Protein AF-A0A838RC60-F1 (afdb_monomer_lite)

Structure (mmCIF, N/CA/C/O backbone):
data_AF-A0A838RC60-F1
#
_entry.id   AF-A0A838RC60-F1
#
loop_
_atom_site.group_PDB
_atom_site.id
_atom_site.type_symbol
_atom_site.label_atom_id
_atom_site.label_alt_id
_atom_site.label_comp_id
_atom_site.label_asym_id
_atom_site.label_entity_id
_atom_site.label_seq_id
_atom_site.pdbx_PDB_ins_code
_atom_site.Cartn_x
_atom_site.Cartn_y
_atom_site.Cartn_z
_atom_site.occupancy
_atom_site.B_iso_or_equiv
_atom_site.auth_seq_id
_atom_site.auth_comp_id
_atom_site.auth_asym_id
_atom_site.auth_atom_id
_atom_site.pdbx_PDB_model_num
ATOM 1 N N . MET A 1 1 ? 8.494 31.683 -11.568 1.00 40.47 1 MET A N 1
ATOM 2 C CA . MET A 1 1 ? 8.737 30.364 -12.187 1.00 40.47 1 MET A CA 1
ATOM 3 C C . MET A 1 1 ? 7.551 29.481 -11.837 1.00 40.47 1 MET A C 1
ATOM 5 O O . MET A 1 1 ? 7.405 29.122 -10.680 1.00 40.47 1 MET A O 1
ATOM 9 N N . ILE A 1 2 ? 6.635 29.257 -12.778 1.00 39.28 2 ILE A N 1
ATOM 10 C CA . ILE A 1 2 ? 5.425 28.458 -12.543 1.00 39.28 2 ILE A CA 1
ATOM 11 C C . ILE A 1 2 ? 5.791 27.010 -12.877 1.00 39.28 2 ILE A C 1
ATOM 13 O O . ILE A 1 2 ? 6.033 26.698 -14.041 1.00 39.28 2 ILE A O 1
ATOM 17 N N . ILE A 1 3 ? 5.899 26.145 -11.867 1.00 48.19 3 ILE A N 1
ATOM 18 C CA . ILE A 1 3 ? 6.186 24.718 -12.067 1.00 48.19 3 ILE A CA 1
ATOM 19 C C . ILE A 1 3 ? 4.882 24.033 -12.490 1.00 48.19 3 ILE A C 1
ATOM 21 O O . ILE A 1 3 ? 4.097 23.555 -11.677 1.00 48.19 3 ILE A O 1
ATOM 25 N N . LEU A 1 4 ? 4.640 24.011 -13.797 1.00 49.28 4 LEU A N 1
ATOM 26 C CA . LEU A 1 4 ? 3.511 23.351 -14.460 1.00 49.28 4 LEU A CA 1
ATOM 27 C C . LEU A 1 4 ? 3.811 21.847 -14.678 1.00 49.28 4 LEU A C 1
ATOM 29 O O . LEU A 1 4 ? 3.727 21.345 -15.792 1.00 49.28 4 LEU A O 1
ATOM 33 N N . GLY A 1 5 ? 4.234 21.132 -13.624 1.00 50.50 5 GLY A N 1
ATOM 34 C CA . GLY A 1 5 ? 4.755 19.750 -13.719 1.00 50.50 5 GLY A CA 1
ATOM 35 C C . GLY A 1 5 ? 3.950 18.661 -12.995 1.00 50.50 5 GLY A C 1
ATOM 36 O O . GLY A 1 5 ? 4.251 17.481 -13.134 1.00 50.50 5 GLY A O 1
ATOM 37 N N . ILE A 1 6 ? 2.927 19.030 -12.223 1.00 56.41 6 ILE A N 1
ATOM 38 C CA . ILE A 1 6 ? 2.286 18.137 -11.239 1.00 56.41 6 ILE A CA 1
ATOM 39 C C . ILE A 1 6 ? 1.154 17.225 -11.791 1.00 56.41 6 ILE A C 1
ATOM 41 O O . ILE A 1 6 ? 0.983 16.132 -11.247 1.00 56.41 6 ILE A O 1
ATOM 45 N N . PRO A 1 7 ? 0.395 17.546 -12.871 1.00 60.34 7 PRO A N 1
ATOM 46 C CA . PRO A 1 7 ? -0.749 16.709 -13.238 1.00 60.34 7 PRO A CA 1
ATOM 47 C C . PRO A 1 7 ? -0.341 15.323 -13.758 1.00 60.34 7 PRO A C 1
ATOM 49 O O . PRO A 1 7 ? -0.906 14.321 -13.333 1.00 60.34 7 PRO A O 1
ATOM 52 N N . LEU A 1 8 ? 0.658 15.224 -14.639 1.00 65.25 8 LEU A N 1
ATOM 53 C CA . LEU A 1 8 ? 0.946 13.967 -15.346 1.00 65.25 8 LEU A CA 1
ATOM 54 C C . LEU A 1 8 ? 1.275 12.799 -14.405 1.00 65.25 8 LEU A C 1
ATOM 56 O O . LEU A 1 8 ? 0.828 11.681 -14.653 1.00 65.25 8 LEU A O 1
ATOM 60 N N . HIS A 1 9 ? 1.990 13.051 -13.306 1.00 68.81 9 HIS A N 1
ATOM 61 C CA . HIS A 1 9 ? 2.327 12.002 -12.343 1.00 68.81 9 HIS A CA 1
ATOM 62 C C . HIS A 1 9 ? 1.091 11.480 -11.592 1.00 68.81 9 HIS A C 1
ATOM 64 O O . HIS A 1 9 ? 0.890 10.269 -11.498 1.00 68.81 9 HIS A O 1
ATOM 70 N N . GLN A 1 10 ? 0.213 12.375 -11.127 1.00 71.69 10 GLN A N 1
ATOM 71 C CA . GLN A 1 10 ? -1.031 11.975 -10.459 1.00 71.69 10 GLN A CA 1
ATOM 72 C C . GLN A 1 10 ? -1.978 11.236 -11.414 1.00 71.69 10 GLN A C 1
ATOM 74 O O . GLN A 1 10 ? -2.581 10.227 -11.046 1.00 71.69 10 GLN A O 1
ATOM 79 N N . TRP A 1 11 ? -2.074 11.700 -12.664 1.00 80.12 11 TRP A N 1
ATOM 80 C CA . TRP A 1 11 ? -2.840 11.026 -13.712 1.00 80.12 11 TRP A CA 1
ATOM 81 C C . TRP A 1 11 ? -2.288 9.626 -14.007 1.00 80.12 11 TRP A C 1
ATOM 83 O O . TRP A 1 11 ? -3.068 8.679 -14.129 1.00 80.12 11 TRP A O 1
ATOM 93 N N . TRP A 1 12 ? -0.962 9.470 -14.055 1.00 85.00 12 TRP A N 1
ATOM 94 C CA . TRP A 1 12 ? -0.320 8.174 -14.263 1.00 85.00 12 TRP A CA 1
ATOM 95 C C . TRP A 1 12 ? -0.610 7.188 -13.131 1.00 85.00 12 TRP A C 1
ATOM 97 O O . TRP A 1 12 ? -0.986 6.053 -13.411 1.00 85.00 12 TRP A O 1
ATOM 107 N N . ASN A 1 13 ? -0.512 7.608 -11.866 1.00 86.38 13 ASN A N 1
ATOM 108 C CA . ASN A 1 13 ? -0.784 6.727 -10.722 1.00 86.38 13 ASN A CA 1
ATOM 109 C C . ASN A 1 13 ? -2.242 6.239 -10.724 1.00 86.38 13 ASN A C 1
ATOM 111 O O . ASN A 1 13 ? -2.513 5.046 -10.586 1.00 86.38 13 ASN A O 1
ATOM 115 N N . LYS A 1 14 ? -3.201 7.130 -11.004 1.00 89.69 14 LYS A N 1
ATOM 116 C CA . LYS A 1 14 ? -4.614 6.739 -11.151 1.00 89.69 14 LYS A CA 1
ATOM 117 C C . LYS A 1 14 ? -4.832 5.767 -12.304 1.00 89.69 14 LYS A C 1
ATOM 119 O O . LYS A 1 14 ? -5.604 4.817 -12.170 1.00 89.69 14 LYS A O 1
ATOM 124 N N . PHE A 1 15 ? -4.174 6.000 -13.437 1.00 91.50 15 PHE A N 1
ATOM 125 C CA . PHE A 1 15 ? -4.257 5.118 -14.595 1.00 91.50 15 PHE A CA 1
ATOM 126 C C . PHE A 1 15 ? -3.650 3.739 -14.302 1.00 91.50 15 PHE A C 1
ATOM 128 O O . PHE A 1 15 ? -4.304 2.725 -14.538 1.00 91.50 15 PHE A O 1
ATOM 135 N N . PHE A 1 16 ? -2.456 3.696 -13.707 1.00 94.06 16 PHE A N 1
ATOM 136 C CA . PHE A 1 16 ? -1.782 2.468 -13.293 1.00 94.06 16 PHE A CA 1
ATOM 137 C C . PHE A 1 16 ? -2.633 1.656 -12.313 1.00 94.06 16 PHE A C 1
ATOM 139 O O . PHE A 1 16 ? -2.848 0.463 -12.534 1.00 94.06 16 PHE A O 1
ATOM 146 N N . PHE A 1 17 ? -3.179 2.303 -11.279 1.00 95.94 17 PHE A N 1
ATOM 147 C CA . PHE A 1 17 ? -4.108 1.671 -10.342 1.00 95.94 17 PHE A CA 1
ATOM 148 C C . PHE A 1 17 ? -5.351 1.136 -11.055 1.00 95.94 17 PHE A C 1
ATOM 150 O O . PHE A 1 17 ? -5.821 0.032 -10.779 1.00 95.94 17 PHE A O 1
ATOM 157 N N . ARG A 1 18 ? -5.885 1.901 -12.015 1.00 95.12 18 ARG A N 1
ATOM 158 C CA . ARG A 1 18 ? -7.061 1.486 -12.777 1.00 95.12 18 ARG A CA 1
ATOM 159 C C . ARG A 1 18 ? -6.814 0.210 -13.569 1.00 95.12 18 ARG A C 1
ATOM 161 O O . ARG A 1 18 ? -7.650 -0.687 -13.483 1.00 95.12 18 ARG A O 1
ATOM 168 N N . LEU A 1 19 ? -5.698 0.144 -14.289 1.00 95.69 19 LEU A N 1
ATOM 169 C CA . LEU A 1 19 ? -5.315 -1.014 -15.096 1.00 95.69 19 LEU A CA 1
ATOM 170 C C . LEU A 1 19 ? -5.023 -2.259 -14.249 1.00 95.69 19 LEU A C 1
ATOM 172 O O . LEU A 1 19 ? -5.366 -3.362 -14.658 1.00 95.69 19 LEU A O 1
ATOM 176 N N . ASN A 1 20 ? -4.436 -2.084 -13.063 1.00 97.00 20 ASN A N 1
ATOM 177 C CA . ASN A 1 20 ? -3.956 -3.180 -12.214 1.00 97.00 20 ASN A CA 1
ATOM 178 C C . ASN A 1 20 ? -4.878 -3.495 -11.023 1.00 97.00 20 ASN A C 1
ATOM 180 O O . ASN A 1 20 ? -4.486 -4.166 -10.075 1.00 97.00 20 ASN A O 1
ATOM 184 N N . ASN A 1 21 ? -6.125 -3.023 -11.029 1.00 96.06 21 ASN A N 1
ATOM 185 C CA . ASN A 1 21 ? -7.024 -3.178 -9.880 1.00 96.06 21 ASN A CA 1
ATOM 186 C C . ASN A 1 21 ? -7.248 -4.636 -9.467 1.00 96.06 21 ASN A C 1
ATOM 188 O O . ASN A 1 21 ? -7.315 -4.944 -8.283 1.00 96.06 21 ASN A O 1
ATOM 192 N N . HIS A 1 22 ? -7.378 -5.534 -10.445 1.00 97.12 22 HIS A N 1
ATOM 193 C CA . HIS A 1 22 ? -7.591 -6.953 -10.176 1.00 97.12 22 HIS A CA 1
ATOM 194 C C . HIS A 1 22 ? -6.380 -7.596 -9.495 1.00 97.12 22 HIS A C 1
ATOM 196 O O . HIS A 1 22 ? -6.555 -8.437 -8.620 1.00 97.12 22 HIS A O 1
ATOM 202 N N . THR A 1 23 ? -5.163 -7.176 -9.843 1.00 97.69 23 THR A N 1
ATOM 203 C CA . THR A 1 23 ? -3.936 -7.702 -9.238 1.00 97.69 23 THR A CA 1
ATOM 204 C C . THR A 1 23 ? -3.691 -7.100 -7.855 1.00 97.69 23 THR A C 1
ATOM 206 O O . THR A 1 23 ? -3.327 -7.838 -6.946 1.00 97.69 23 THR A O 1
ATOM 209 N N . PHE A 1 24 ? -3.998 -5.814 -7.642 1.00 98.12 24 PHE A N 1
ATOM 210 C CA . PHE A 1 24 ? -4.045 -5.222 -6.296 1.00 98.12 24 PHE A CA 1
ATOM 211 C C . PHE A 1 24 ? -5.032 -5.959 -5.384 1.00 98.12 24 PHE A C 1
ATOM 213 O O . PHE A 1 24 ? -4.692 -6.310 -4.256 1.00 98.12 24 PHE A O 1
ATOM 220 N N . GLN A 1 25 ? -6.236 -6.248 -5.885 1.00 98.12 25 GLN A N 1
ATOM 221 C CA . GLN A 1 25 ? -7.235 -6.987 -5.118 1.00 98.12 25 GLN A CA 1
ATOM 222 C C . GLN A 1 25 ? -6.788 -8.423 -4.820 1.00 98.12 25 GLN A C 1
ATOM 224 O O . GLN A 1 25 ? -7.031 -8.907 -3.720 1.00 98.12 25 GLN A O 1
ATOM 229 N N . ALA A 1 26 ? -6.119 -9.098 -5.760 1.00 98.25 26 ALA A N 1
ATOM 230 C CA . ALA A 1 26 ? -5.569 -10.431 -5.520 1.00 98.25 26 ALA A CA 1
ATOM 231 C C . ALA A 1 26 ? -4.574 -10.428 -4.349 1.00 98.25 26 ALA A C 1
ATOM 233 O O . ALA A 1 26 ? -4.663 -11.289 -3.479 1.00 98.25 26 ALA A O 1
ATOM 234 N N . VAL A 1 27 ? -3.694 -9.422 -4.271 1.00 98.38 27 VAL A N 1
ATOM 235 C CA . VAL A 1 27 ? -2.790 -9.257 -3.122 1.00 98.38 27 VAL A CA 1
ATOM 236 C C . VAL A 1 27 ? -3.558 -9.059 -1.823 1.00 98.38 27 VAL A C 1
ATOM 238 O O . VAL A 1 27 ? -3.238 -9.709 -0.835 1.00 98.38 27 VAL A O 1
ATOM 241 N N . VAL A 1 28 ? -4.590 -8.215 -1.814 1.00 98.31 28 VAL A N 1
ATOM 242 C CA . VAL A 1 28 ? -5.424 -8.024 -0.617 1.00 98.31 28 VAL A CA 1
ATOM 243 C C . VAL A 1 28 ? -6.038 -9.344 -0.149 1.00 98.31 28 VAL A C 1
ATOM 245 O O . VAL A 1 28 ? -5.979 -9.639 1.039 1.00 98.31 28 VAL A O 1
ATOM 248 N N . VAL A 1 29 ? -6.549 -10.178 -1.060 1.00 98.25 29 VAL A N 1
ATOM 249 C CA . VAL A 1 29 ? -7.084 -11.505 -0.705 1.00 98.25 29 VAL A CA 1
ATOM 250 C C . VAL A 1 29 ? -5.993 -12.421 -0.139 1.00 98.25 29 VAL A C 1
ATOM 252 O O . VAL A 1 29 ? -6.238 -13.128 0.838 1.00 98.25 29 VAL A O 1
ATOM 255 N N . MET A 1 30 ? -4.779 -12.398 -0.697 1.00 98.44 30 MET A N 1
ATOM 256 C CA . MET A 1 30 ? -3.643 -13.158 -0.155 1.00 98.44 30 MET A CA 1
ATOM 257 C C . MET A 1 30 ? -3.251 -12.682 1.252 1.00 98.44 30 MET A C 1
ATOM 259 O O . MET A 1 30 ? -2.932 -13.497 2.113 1.00 98.44 30 MET A O 1
ATOM 263 N N . VAL A 1 31 ? -3.331 -11.378 1.525 1.00 98.25 31 VAL A N 1
ATOM 264 C CA . VAL A 1 31 ? -3.095 -10.818 2.866 1.00 98.25 31 VAL A CA 1
ATOM 265 C C . VAL A 1 31 ? -4.212 -11.207 3.841 1.00 98.25 31 VAL A C 1
ATOM 267 O O . VAL A 1 31 ? -3.946 -11.653 4.954 1.00 98.25 31 VAL A O 1
ATOM 270 N N . GLU A 1 32 ? -5.476 -11.071 3.438 1.00 97.31 32 GLU A N 1
ATOM 271 C CA . GLU A 1 32 ? -6.633 -11.391 4.286 1.00 97.31 32 GLU A CA 1
ATOM 272 C C . GLU A 1 32 ? -6.755 -12.895 4.579 1.00 97.31 32 GLU A C 1
ATOM 274 O O . GLU A 1 32 ? -7.234 -13.273 5.647 1.00 97.31 32 GLU A O 1
ATOM 279 N N . SER A 1 33 ? -6.289 -13.756 3.671 1.00 97.31 33 SER A N 1
ATOM 280 C CA . SER A 1 33 ? -6.223 -15.211 3.876 1.00 97.31 33 SER A CA 1
ATOM 281 C C . SER A 1 33 ? -4.979 -15.67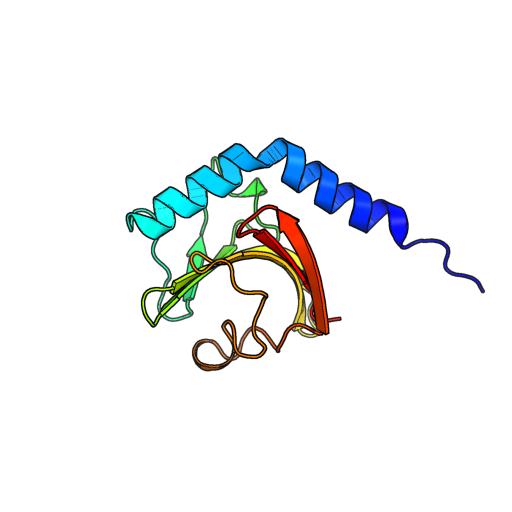9 4.640 1.00 97.31 33 SER A C 1
ATOM 283 O O . SER A 1 33 ? -4.937 -16.828 5.080 1.00 97.31 33 SER A O 1
ATOM 285 N N . GLY A 1 34 ? -3.981 -14.807 4.819 1.00 96.62 34 GLY A N 1
ATOM 286 C CA . GLY A 1 34 ? -2.722 -15.123 5.493 1.00 96.62 34 GLY A CA 1
ATOM 287 C C . GLY A 1 34 ? -1.695 -15.857 4.624 1.00 96.62 34 GLY A C 1
ATOM 288 O O . GLY A 1 34 ? -0.733 -16.393 5.170 1.00 96.62 34 GLY A O 1
ATOM 289 N N . GLU A 1 35 ? -1.869 -15.890 3.301 1.00 97.69 35 GLU A N 1
ATOM 290 C CA . GLU A 1 35 ? -0.847 -16.362 2.354 1.00 97.69 35 GLU A CA 1
ATOM 291 C C . GLU A 1 35 ? 0.351 -15.400 2.299 1.00 97.69 35 GLU A C 1
ATOM 293 O O . GLU A 1 35 ? 1.499 -15.838 2.237 1.00 97.69 35 GLU A O 1
ATOM 298 N N . ILE A 1 36 ? 0.092 -14.092 2.392 1.00 97.44 36 ILE A N 1
ATOM 299 C CA . ILE A 1 36 ? 1.117 -13.064 2.602 1.00 97.44 36 ILE A CA 1
ATOM 300 C C . ILE A 1 36 ? 0.991 -12.563 4.036 1.00 97.44 36 ILE A C 1
ATOM 302 O O . ILE A 1 36 ? -0.042 -12.014 4.418 1.00 97.44 36 ILE A O 1
ATOM 306 N N . GLN A 1 37 ? 2.056 -12.722 4.816 1.00 95.88 37 GLN A N 1
ATOM 307 C CA . GLN A 1 37 ? 2.116 -12.264 6.201 1.00 95.88 37 GLN A CA 1
ATOM 308 C C . GLN A 1 37 ? 3.248 -11.252 6.366 1.00 95.88 37 GLN A C 1
ATOM 310 O O . GLN A 1 37 ? 4.313 -11.437 5.769 1.00 95.88 37 GLN A O 1
ATOM 315 N N . PRO A 1 38 ? 3.037 -10.186 7.152 1.00 94.62 38 PRO A N 1
ATOM 316 C CA . PRO A 1 38 ? 4.113 -9.275 7.489 1.00 94.62 38 PRO A CA 1
ATOM 317 C C . PRO A 1 38 ? 5.143 -9.917 8.424 1.00 94.62 38 PRO A C 1
ATOM 319 O O . PRO A 1 38 ? 4.825 -10.809 9.212 1.00 94.62 38 PRO A O 1
ATOM 322 N N . ASP A 1 39 ? 6.363 -9.394 8.376 1.00 92.75 39 ASP A N 1
ATOM 323 C CA . ASP A 1 39 ? 7.389 -9.591 9.392 1.00 92.75 39 ASP A CA 1
ATOM 324 C C . ASP A 1 39 ? 7.086 -8.793 10.681 1.00 92.75 39 ASP A C 1
ATOM 326 O O . ASP A 1 39 ? 6.052 -8.133 10.825 1.00 92.75 39 ASP A O 1
ATOM 330 N N . GLU A 1 40 ? 8.021 -8.821 11.633 1.00 88.25 40 GLU A N 1
ATOM 331 C CA . GLU A 1 40 ? 7.940 -8.059 12.888 1.00 88.25 40 GLU A CA 1
ATOM 332 C C . GLU A 1 40 ? 7.852 -6.533 12.696 1.00 88.25 40 GLU A C 1
ATOM 334 O O . GLU A 1 40 ? 7.411 -5.823 13.598 1.00 88.25 40 GLU A O 1
ATOM 339 N N . ASN A 1 41 ? 8.232 -6.025 11.519 1.00 87.06 41 ASN A N 1
ATOM 340 C CA . ASN A 1 41 ? 8.193 -4.610 11.158 1.00 87.06 41 ASN A CA 1
ATOM 341 C C . ASN A 1 41 ? 6.937 -4.239 10.362 1.00 87.06 41 ASN A C 1
ATOM 343 O O . ASN A 1 41 ? 6.865 -3.122 9.840 1.00 87.06 41 ASN A O 1
ATOM 347 N N . HIS A 1 42 ? 5.957 -5.142 10.267 1.00 91.25 42 HIS A N 1
ATOM 348 C CA . HIS A 1 42 ? 4.743 -4.962 9.474 1.00 91.25 42 HIS A CA 1
ATOM 349 C C . HIS A 1 42 ? 4.988 -4.895 7.958 1.00 91.25 42 HIS A C 1
ATOM 351 O O . HIS A 1 42 ? 4.168 -4.331 7.229 1.00 91.25 42 HIS A O 1
ATOM 357 N N . ILE A 1 43 ? 6.095 -5.460 7.467 1.00 92.56 43 ILE A N 1
ATOM 358 C CA . ILE A 1 43 ? 6.481 -5.448 6.051 1.00 92.56 43 ILE A CA 1
ATOM 359 C C . ILE A 1 43 ? 6.387 -6.857 5.476 1.00 92.56 43 ILE A C 1
ATOM 361 O O . ILE A 1 43 ? 6.818 -7.825 6.094 1.00 92.56 43 ILE A O 1
ATOM 365 N N . ALA A 1 44 ? 5.862 -6.976 4.263 1.00 95.69 44 ALA A N 1
ATOM 366 C CA . ALA A 1 44 ? 5.922 -8.208 3.490 1.00 95.69 44 ALA A CA 1
ATOM 367 C C . ALA A 1 44 ? 6.496 -7.941 2.099 1.00 95.69 44 ALA A C 1
ATOM 369 O O . ALA A 1 44 ? 6.299 -6.864 1.532 1.00 95.69 44 ALA A O 1
ATOM 370 N N . GLN A 1 45 ? 7.169 -8.944 1.539 1.00 96.75 45 GLN A N 1
ATOM 371 C CA . GLN A 1 45 ? 7.560 -8.936 0.134 1.00 96.75 45 GLN A CA 1
ATOM 372 C C . GLN A 1 45 ? 6.448 -9.535 -0.716 1.00 96.75 45 GLN A C 1
ATOM 374 O O . GLN A 1 45 ? 5.917 -10.604 -0.404 1.00 96.75 45 GLN A O 1
ATOM 379 N N . LEU A 1 46 ? 6.099 -8.847 -1.800 1.00 97.38 46 LEU A N 1
ATOM 380 C CA . LEU A 1 46 ? 5.173 -9.388 -2.781 1.00 97.38 46 LEU A CA 1
ATOM 381 C C . LEU A 1 46 ? 5.797 -10.588 -3.507 1.00 97.38 46 LEU A C 1
ATOM 383 O O . LEU A 1 46 ? 6.987 -10.569 -3.815 1.00 97.38 46 LEU A O 1
ATOM 387 N N . PRO A 1 47 ? 5.004 -11.618 -3.850 1.00 95.81 47 PRO A N 1
ATOM 388 C CA . PRO A 1 47 ? 5.477 -12.688 -4.718 1.00 95.81 47 PRO A CA 1
ATOM 389 C C . PRO A 1 47 ? 5.889 -12.141 -6.099 1.00 95.81 47 PRO A C 1
ATOM 391 O O . PRO A 1 47 ? 5.283 -11.166 -6.557 1.00 95.81 47 PRO A O 1
ATOM 394 N N . PRO A 1 48 ? 6.813 -12.799 -6.830 1.00 95.19 48 PRO A N 1
ATOM 395 C CA . PRO A 1 48 ? 7.361 -12.286 -8.092 1.00 95.19 48 PRO A CA 1
ATOM 396 C C . PRO A 1 48 ? 6.327 -11.827 -9.137 1.00 95.19 48 PRO A C 1
ATOM 398 O O . PRO A 1 48 ? 6.538 -10.793 -9.772 1.00 95.19 48 PRO A O 1
ATOM 401 N N . PRO A 1 49 ? 5.170 -12.506 -9.313 1.00 96.06 49 PRO A N 1
ATOM 402 C CA . PRO A 1 49 ? 4.13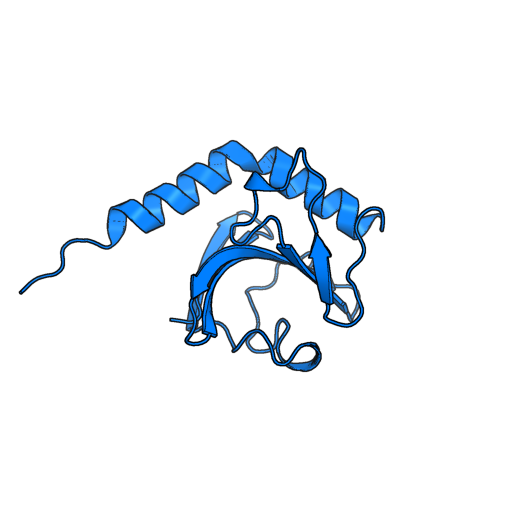6 -12.038 -10.236 1.00 96.06 49 PRO A CA 1
ATOM 403 C C . PRO A 1 49 ? 3.487 -10.703 -9.851 1.00 96.06 49 PRO A C 1
ATOM 405 O O . PRO A 1 49 ? 2.802 -10.130 -10.688 1.00 96.06 49 PRO A O 1
ATOM 408 N N . TYR A 1 50 ? 3.661 -10.223 -8.618 1.00 97.19 50 TYR A N 1
ATOM 409 C CA . TYR A 1 50 ? 3.005 -9.035 -8.065 1.00 97.19 50 TYR A CA 1
ATOM 410 C C . TYR A 1 50 ? 3.982 -7.930 -7.645 1.00 97.19 50 TYR A C 1
ATOM 412 O O . TYR A 1 50 ? 3.524 -6.817 -7.407 1.00 97.19 50 TYR A O 1
ATOM 420 N N . GLU A 1 51 ? 5.297 -8.184 -7.594 1.00 96.25 51 GLU A N 1
ATOM 421 C CA . GLU A 1 51 ? 6.325 -7.211 -7.163 1.00 96.25 51 GLU A CA 1
ATOM 422 C C . GLU A 1 51 ? 6.172 -5.834 -7.824 1.00 96.25 51 GLU A C 1
ATOM 424 O O . GLU A 1 51 ? 6.322 -4.800 -7.181 1.00 96.25 51 GLU A O 1
ATOM 429 N N . TYR A 1 52 ? 5.788 -5.805 -9.102 1.00 95.44 52 TYR A N 1
ATOM 430 C CA . TYR A 1 52 ? 5.609 -4.574 -9.874 1.00 95.44 52 TYR A CA 1
ATOM 431 C C . TYR A 1 52 ? 4.506 -3.634 -9.340 1.00 95.44 52 TYR A C 1
ATOM 433 O O . TYR A 1 52 ? 4.433 -2.476 -9.763 1.00 95.44 52 TYR A O 1
ATOM 441 N N . LEU A 1 53 ? 3.629 -4.114 -8.449 1.00 96.50 53 LEU A N 1
ATOM 442 C CA . LEU A 1 53 ? 2.547 -3.330 -7.846 1.00 96.50 53 LEU A CA 1
ATOM 443 C C . LEU A 1 53 ? 3.032 -2.361 -6.770 1.00 96.50 53 LEU A C 1
ATOM 445 O O . LEU A 1 53 ? 2.345 -1.371 -6.510 1.00 96.50 53 LEU A O 1
ATOM 449 N N . SER A 1 54 ? 4.195 -2.625 -6.173 1.00 95.75 54 SER A N 1
ATOM 450 C CA . SER A 1 54 ? 4.805 -1.761 -5.172 1.00 95.75 54 SER A CA 1
ATOM 451 C C . SER A 1 54 ? 6.221 -1.389 -5.593 1.00 95.75 54 SER A C 1
ATOM 453 O O . SER A 1 54 ? 7.096 -2.232 -5.796 1.00 95.75 54 SER A O 1
ATOM 455 N N . ARG A 1 55 ? 6.463 -0.091 -5.751 1.00 86.88 55 ARG A N 1
ATOM 456 C CA . ARG A 1 55 ? 7.812 0.433 -5.973 1.00 86.88 55 ARG A CA 1
ATOM 457 C C . ARG A 1 55 ? 8.650 0.221 -4.709 1.00 86.88 55 ARG A C 1
ATOM 459 O O . ARG A 1 55 ? 8.102 -0.011 -3.645 1.00 86.88 55 ARG A O 1
ATOM 466 N N . CYS A 1 56 ? 9.976 0.295 -4.838 1.00 81.38 56 CYS A N 1
ATOM 467 C CA . CYS A 1 56 ? 10.933 -0.071 -3.778 1.00 81.38 56 CYS A CA 1
ATOM 468 C C . CYS A 1 56 ? 11.119 -1.589 -3.582 1.00 81.38 56 CYS A C 1
ATOM 470 O O . CYS A 1 56 ? 11.356 -2.045 -2.475 1.00 81.38 56 CYS A O 1
ATOM 472 N N . GLY A 1 57 ? 11.072 -2.363 -4.672 1.00 84.31 57 GLY A N 1
ATOM 473 C CA . GLY A 1 57 ? 11.453 -3.781 -4.650 1.00 84.31 57 GLY A CA 1
ATOM 474 C C . GLY A 1 57 ? 10.329 -4.748 -4.283 1.00 84.31 57 GLY A C 1
ATOM 475 O O . GLY A 1 57 ? 10.626 -5.867 -3.898 1.00 84.31 57 GLY A O 1
ATOM 476 N N . GLY A 1 58 ? 9.062 -4.334 -4.411 1.00 93.69 58 GLY A N 1
ATOM 477 C CA . GLY A 1 58 ? 7.916 -5.196 -4.117 1.00 93.69 58 GLY A CA 1
ATOM 478 C C . GLY A 1 58 ? 7.494 -5.213 -2.648 1.00 93.69 58 GLY A C 1
ATOM 479 O O . GLY A 1 58 ? 6.586 -5.960 -2.299 1.00 93.69 58 GLY A O 1
ATOM 480 N N . GLU A 1 59 ? 8.089 -4.374 -1.798 1.00 93.94 59 GLU A N 1
ATOM 481 C CA . GLU A 1 59 ? 7.717 -4.267 -0.384 1.00 93.94 59 GLU A CA 1
ATOM 482 C C . GLU A 1 59 ? 6.328 -3.654 -0.210 1.00 93.94 59 GLU A C 1
ATOM 484 O O . GLU A 1 59 ? 6.005 -2.638 -0.824 1.00 93.94 59 GLU A O 1
ATOM 489 N N . ILE A 1 60 ? 5.517 -4.223 0.677 1.00 95.62 60 ILE A N 1
ATOM 490 C CA . ILE A 1 60 ? 4.241 -3.651 1.121 1.00 95.62 60 ILE A CA 1
ATOM 491 C C . ILE A 1 60 ? 4.191 -3.594 2.641 1.00 95.62 60 ILE A C 1
ATOM 493 O O . ILE A 1 60 ? 4.828 -4.399 3.319 1.00 95.62 60 ILE A O 1
ATOM 497 N N . MET A 1 61 ? 3.397 -2.672 3.181 1.00 94.00 61 MET A N 1
ATOM 498 C CA . MET A 1 61 ? 3.087 -2.667 4.612 1.00 94.00 61 MET A CA 1
ATOM 499 C C . MET A 1 61 ? 1.720 -3.276 4.873 1.00 94.00 61 MET A C 1
ATOM 501 O O . MET A 1 61 ? 0.764 -2.986 4.152 1.00 94.00 61 MET A O 1
ATOM 505 N N . ILE A 1 62 ? 1.628 -4.087 5.923 1.00 94.88 62 ILE A N 1
ATOM 506 C CA . ILE A 1 62 ? 0.407 -4.779 6.329 1.00 94.88 62 ILE A CA 1
ATOM 507 C C . ILE A 1 62 ? 0.160 -4.542 7.817 1.00 94.88 62 ILE A C 1
ATOM 509 O O . ILE A 1 62 ? 0.980 -4.887 8.667 1.00 94.88 62 ILE A O 1
ATOM 513 N N . ASP A 1 63 ? -1.015 -4.010 8.138 1.00 92.69 63 ASP A N 1
ATOM 514 C CA . ASP A 1 63 ? -1.514 -3.923 9.507 1.00 92.69 63 ASP A CA 1
ATOM 515 C C . ASP A 1 63 ? -2.899 -4.569 9.588 1.00 92.69 63 ASP A C 1
ATOM 517 O O . ASP A 1 63 ? -3.846 -4.125 8.944 1.00 92.69 63 ASP A O 1
ATOM 521 N N . GLN A 1 64 ? -3.005 -5.632 10.382 1.00 92.19 64 GLN A N 1
ATOM 522 C CA . GLN A 1 64 ? -4.247 -6.351 10.662 1.00 92.19 64 GLN A CA 1
ATOM 523 C C . GLN A 1 64 ? -4.584 -6.177 12.143 1.00 92.19 64 GLN A C 1
ATOM 525 O O . GLN A 1 64 ? -4.375 -7.063 12.972 1.00 92.19 64 GLN A O 1
ATOM 530 N N . SER A 1 65 ? -5.062 -4.987 12.496 1.00 88.69 65 SER A N 1
ATOM 531 C CA . SER A 1 65 ? -5.351 -4.599 13.877 1.00 88.69 65 SER A CA 1
ATOM 532 C C . SER A 1 65 ? -6.815 -4.204 14.042 1.00 88.69 65 SER A C 1
ATOM 534 O O . SER A 1 65 ? -7.427 -3.625 13.146 1.00 88.69 65 SER A O 1
ATOM 536 N N . ASN A 1 66 ? -7.396 -4.524 15.204 1.00 88.88 66 ASN A N 1
ATOM 537 C CA . ASN A 1 66 ? -8.788 -4.201 15.544 1.00 88.88 66 ASN A CA 1
ATOM 538 C C . ASN A 1 66 ? -9.823 -4.727 14.525 1.00 88.88 66 ASN A C 1
ATOM 540 O O . ASN A 1 66 ? -10.864 -4.109 14.323 1.00 88.88 66 ASN A O 1
ATOM 544 N N . GLY A 1 67 ? -9.528 -5.852 13.861 1.00 90.81 67 GLY A N 1
ATOM 545 C CA . GLY A 1 67 ? -10.382 -6.421 12.810 1.00 90.81 67 GLY A CA 1
ATOM 546 C C . GLY A 1 67 ? -10.351 -5.658 11.480 1.00 90.81 67 GLY A C 1
ATOM 547 O O . GLY A 1 67 ? -11.177 -5.925 10.611 1.00 90.81 67 GLY A O 1
ATOM 548 N N . ILE A 1 68 ? -9.419 -4.715 11.313 1.00 94.31 68 ILE A N 1
ATOM 549 C CA . ILE A 1 68 ? -9.249 -3.910 10.103 1.00 94.31 68 ILE A CA 1
ATOM 550 C C . ILE A 1 68 ?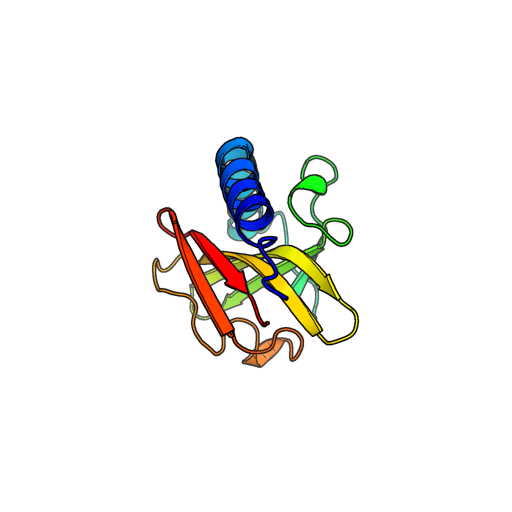 -7.949 -4.331 9.425 1.00 94.31 68 ILE A C 1
ATOM 552 O O . ILE A 1 68 ? -6.883 -4.265 10.035 1.00 94.31 68 ILE A O 1
ATOM 556 N N . THR A 1 69 ? -8.041 -4.721 8.157 1.00 95.94 69 THR A N 1
ATOM 557 C CA . THR A 1 69 ? -6.884 -4.980 7.300 1.00 95.94 69 THR A CA 1
ATOM 558 C C . THR A 1 69 ? -6.520 -3.699 6.568 1.00 95.94 69 THR A C 1
ATOM 560 O O . THR A 1 69 ? -7.350 -3.119 5.862 1.00 95.94 69 THR A O 1
ATOM 563 N N . ARG A 1 70 ? -5.268 -3.276 6.713 1.00 95.94 70 ARG A N 1
ATOM 564 C CA . ARG A 1 70 ? -4.659 -2.165 5.985 1.00 95.94 70 ARG A CA 1
ATOM 565 C C . ARG A 1 70 ? -3.496 -2.700 5.170 1.00 95.94 70 ARG A C 1
ATOM 567 O O . ARG A 1 70 ? -2.633 -3.378 5.722 1.00 95.94 70 ARG A O 1
ATOM 574 N N . VAL A 1 71 ? -3.463 -2.378 3.880 1.00 97.00 71 VAL A N 1
ATOM 575 C CA . VAL A 1 71 ? -2.353 -2.753 2.992 1.00 97.00 71 VAL A CA 1
ATOM 576 C C . VAL A 1 71 ? -1.878 -1.523 2.242 1.00 97.00 71 VAL A C 1
ATOM 578 O O . VAL A 1 71 ? -2.681 -0.863 1.580 1.00 97.00 71 VAL A O 1
ATOM 581 N N . PHE A 1 72 ? -0.588 -1.216 2.341 1.00 95.75 72 PHE A N 1
ATOM 582 C CA . PHE A 1 72 ? 0.016 -0.070 1.675 1.00 95.75 72 PHE A CA 1
ATOM 583 C C . PHE A 1 72 ? 1.037 -0.502 0.623 1.00 95.75 72 PHE A C 1
ATOM 585 O O . PHE A 1 72 ? 1.989 -1.220 0.926 1.00 95.75 72 PHE A O 1
ATOM 592 N N . PHE A 1 73 ? 0.837 -0.022 -0.603 1.00 96.69 73 PHE A N 1
ATOM 593 C CA . PHE A 1 73 ? 1.705 -0.246 -1.754 1.00 96.69 73 PHE A CA 1
ATOM 594 C C . PHE A 1 73 ? 2.431 1.049 -2.099 1.00 96.69 73 PHE A C 1
ATOM 596 O O . PHE A 1 73 ? 1.791 2.047 -2.444 1.00 96.69 73 PHE A O 1
ATOM 603 N N . TYR A 1 74 ? 3.757 1.040 -2.058 1.00 93.69 74 TYR A N 1
ATOM 604 C CA . TYR A 1 74 ? 4.562 2.211 -2.366 1.00 93.69 74 TYR A CA 1
ATOM 605 C C . TYR A 1 74 ? 4.502 2.546 -3.862 1.00 93.69 74 TYR A C 1
ATOM 607 O O . TYR A 1 74 ? 4.609 1.697 -4.743 1.00 93.69 74 TYR A O 1
ATOM 615 N N . THR A 1 75 ? 4.378 3.829 -4.174 1.00 92.62 75 THR A N 1
ATOM 616 C CA . THR A 1 75 ? 4.619 4.389 -5.519 1.00 92.62 75 THR A CA 1
ATOM 617 C C . THR A 1 75 ? 5.857 5.273 -5.549 1.00 92.62 75 THR A C 1
ATOM 619 O O . THR A 1 75 ? 6.424 5.516 -6.616 1.00 92.62 75 THR A O 1
ATOM 622 N N . TYR A 1 76 ? 6.280 5.730 -4.376 1.00 87.44 76 TYR A N 1
ATOM 623 C CA . TYR A 1 76 ? 7.450 6.552 -4.144 1.00 87.44 76 TYR A CA 1
ATOM 624 C C . TYR A 1 76 ? 7.842 6.437 -2.670 1.00 87.44 76 TYR A C 1
ATOM 626 O O . TYR A 1 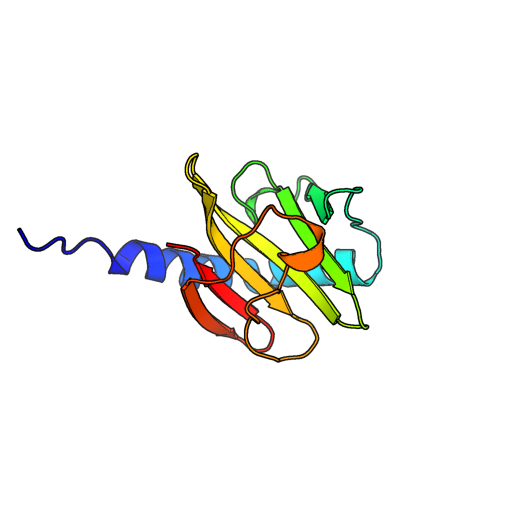76 ? 6.964 6.401 -1.804 1.00 87.44 76 TYR A O 1
ATOM 634 N N . ARG A 1 77 ? 9.147 6.412 -2.411 1.00 84.88 77 ARG A N 1
ATOM 635 C CA . ARG A 1 77 ? 9.751 6.618 -1.097 1.00 84.88 77 ARG A CA 1
ATOM 636 C C . ARG A 1 77 ? 11.134 7.215 -1.310 1.00 84.88 77 ARG A C 1
ATOM 638 O O . ARG A 1 77 ? 11.880 6.694 -2.144 1.00 84.88 77 ARG A O 1
ATOM 645 N N . ASP A 1 78 ? 11.473 8.270 -0.586 1.00 82.88 78 ASP A N 1
ATOM 646 C CA . ASP A 1 78 ? 12.817 8.844 -0.616 1.00 82.88 78 ASP A CA 1
ATOM 647 C C . ASP A 1 78 ? 13.580 8.687 0.701 1.00 82.88 78 ASP A C 1
ATOM 649 O O . ASP A 1 78 ? 13.182 7.952 1.605 1.00 82.88 78 ASP A O 1
ATOM 653 N N . MET A 1 79 ? 14.747 9.333 0.755 1.00 75.12 79 MET A N 1
ATOM 654 C CA . MET A 1 79 ? 15.661 9.294 1.894 1.00 75.12 79 MET A CA 1
ATOM 655 C C . MET A 1 79 ? 15.243 10.218 3.047 1.00 75.12 79 MET A C 1
ATOM 657 O O . MET A 1 79 ? 15.861 10.149 4.105 1.00 75.12 79 MET A O 1
ATOM 661 N N . PHE A 1 80 ? 14.249 11.089 2.853 1.00 74.31 80 PHE A N 1
ATOM 662 C CA . PHE A 1 80 ? 13.771 12.059 3.845 1.00 74.31 80 PHE A CA 1
ATOM 663 C C . PHE A 1 80 ? 12.452 11.632 4.506 1.00 74.31 80 PHE A C 1
ATOM 665 O O . PHE A 1 80 ? 11.823 12.439 5.186 1.00 74.31 80 PHE A O 1
ATOM 672 N N . ASP A 1 81 ? 12.083 10.358 4.350 1.00 74.44 81 ASP A N 1
ATOM 673 C CA . ASP A 1 81 ? 10.823 9.756 4.793 1.00 74.44 81 ASP A CA 1
ATOM 674 C C . ASP A 1 81 ? 9.575 10.269 4.059 1.00 74.44 81 ASP A C 1
ATOM 676 O O . ASP A 1 81 ? 8.462 9.956 4.482 1.00 74.44 81 ASP A O 1
ATOM 680 N N . ASP A 1 82 ? 9.722 10.965 2.928 1.00 85.12 82 ASP A N 1
ATOM 681 C CA . ASP A 1 82 ? 8.577 11.273 2.078 1.00 85.12 82 ASP A CA 1
ATOM 682 C C . ASP A 1 82 ? 8.179 10.017 1.303 1.00 85.12 82 ASP A C 1
ATOM 684 O O . ASP A 1 82 ? 9.002 9.311 0.705 1.00 85.12 82 ASP A O 1
ATOM 688 N N . PHE A 1 83 ? 6.881 9.733 1.278 1.00 88.44 83 PHE A N 1
ATOM 689 C CA . PHE A 1 83 ? 6.342 8.592 0.555 1.00 88.44 83 PHE A CA 1
ATOM 690 C C . PHE A 1 83 ? 4.970 8.891 -0.038 1.00 88.44 83 PHE A C 1
ATOM 692 O O . PHE A 1 83 ? 4.235 9.788 0.387 1.00 88.44 83 PHE A O 1
ATOM 699 N N . ALA A 1 84 ? 4.619 8.092 -1.038 1.00 91.62 84 ALA A N 1
ATOM 700 C CA . ALA A 1 84 ? 3.295 8.074 -1.632 1.00 91.62 84 ALA A CA 1
ATOM 701 C C . ALA A 1 84 ? 2.909 6.651 -2.013 1.00 91.62 84 ALA A C 1
ATOM 703 O O . ALA A 1 84 ? 3.771 5.840 -2.368 1.00 91.62 84 ALA A O 1
ATOM 704 N N . GLY A 1 85 ? 1.619 6.340 -2.017 1.00 94.19 85 GLY A N 1
ATOM 705 C CA . GLY A 1 85 ? 1.185 4.988 -2.332 1.00 94.19 85 GLY A CA 1
ATOM 706 C C . GLY A 1 85 ? -0.313 4.763 -2.331 1.00 94.19 85 GLY A C 1
ATOM 707 O O . GLY A 1 85 ? -1.108 5.663 -2.058 1.00 94.19 85 GLY A O 1
ATOM 708 N N . TYR A 1 86 ? -0.680 3.529 -2.653 1.00 96.69 86 TYR A N 1
ATOM 709 C CA . TYR A 1 86 ? -2.054 3.051 -2.607 1.00 96.69 86 TYR A CA 1
ATOM 710 C C . TYR A 1 86 ? -2.311 2.399 -1.254 1.00 96.69 86 TYR A C 1
ATOM 712 O O . TYR A 1 86 ? -1.579 1.499 -0.854 1.00 96.69 86 TYR A O 1
ATOM 720 N N . LEU A 1 87 ? -3.365 2.835 -0.577 1.00 96.62 87 LEU A N 1
ATOM 721 C CA . LEU A 1 87 ? -3.831 2.288 0.685 1.00 96.62 87 LEU A CA 1
ATOM 722 C C . LEU A 1 87 ? -5.156 1.561 0.463 1.00 96.62 87 LEU A C 1
ATOM 724 O O . LEU A 1 87 ? -6.135 2.171 0.027 1.00 96.62 87 LEU A O 1
ATOM 728 N N . TYR A 1 88 ? -5.185 0.279 0.806 1.00 97.75 88 TYR A N 1
ATOM 729 C CA . TYR A 1 88 ? -6.413 -0.465 1.048 1.00 97.75 88 TYR A CA 1
ATOM 730 C C . TYR A 1 88 ? -6.765 -0.418 2.533 1.00 97.75 88 TYR A C 1
ATOM 732 O O . TYR A 1 88 ? -5.883 -0.592 3.378 1.00 97.75 88 TYR A O 1
ATOM 740 N N . ARG A 1 89 ? -8.050 -0.247 2.846 1.00 96.38 89 ARG A N 1
ATOM 741 C CA . ARG A 1 89 ? -8.606 -0.452 4.188 1.00 96.38 89 ARG A CA 1
ATOM 742 C C . ARG A 1 89 ? -9.903 -1.235 4.109 1.00 96.38 89 ARG A C 1
ATOM 744 O O . ARG A 1 89 ? -10.817 -0.789 3.426 1.00 96.38 89 ARG A O 1
ATOM 751 N N . SER A 1 90 ? -10.029 -2.322 4.863 1.00 97.19 90 SER A N 1
ATOM 752 C CA . SER A 1 90 ? -11.232 -3.169 4.839 1.00 97.19 90 SER A CA 1
ATOM 753 C C . SER A 1 90 ? -12.479 -2.532 5.477 1.00 97.19 90 SER A C 1
ATOM 755 O O . SER A 1 90 ? -13.590 -3.013 5.266 1.00 97.19 90 SER A O 1
ATOM 757 N N . ASP A 1 91 ? -12.330 -1.445 6.239 1.00 95.69 91 ASP A N 1
ATOM 758 C CA . ASP A 1 91 ? -13.410 -0.814 7.013 1.00 95.69 91 ASP A CA 1
ATOM 759 C C . ASP A 1 91 ? -14.134 0.329 6.289 1.00 95.69 91 ASP A C 1
ATOM 761 O O . ASP A 1 91 ? -15.018 0.954 6.870 1.00 95.69 91 ASP A O 1
ATOM 765 N N . PHE A 1 92 ? -13.767 0.613 5.034 1.00 92.00 92 PHE A N 1
ATOM 766 C CA . PHE A 1 92 ? -14.338 1.692 4.213 1.00 92.00 92 PHE A CA 1
ATOM 767 C C . PHE A 1 92 ? -14.156 3.111 4.792 1.00 92.00 92 PHE A C 1
ATOM 769 O O . PHE A 1 92 ? -14.691 4.080 4.248 1.00 92.00 92 PHE A O 1
ATOM 776 N N . ASN A 1 93 ? -13.383 3.265 5.869 1.00 93.44 93 ASN A N 1
ATOM 777 C CA . ASN A 1 93 ? -13.104 4.572 6.442 1.00 93.44 93 ASN A CA 1
ATOM 778 C C . ASN A 1 93 ? -11.984 5.278 5.667 1.00 93.44 93 ASN A C 1
ATOM 780 O O . ASN A 1 93 ? -11.081 4.619 5.144 1.00 93.44 93 ASN A O 1
ATOM 784 N N . PRO A 1 94 ? -11.987 6.625 5.635 1.00 92.81 94 PRO A N 1
ATOM 785 C CA . PRO A 1 94 ? -10.851 7.388 5.137 1.00 92.81 94 PRO A CA 1
ATOM 786 C C . PRO A 1 94 ? -9.547 7.036 5.875 1.00 92.81 94 PRO A C 1
ATOM 788 O O . PRO A 1 94 ? -9.606 6.593 7.030 1.00 92.81 94 PRO A O 1
ATOM 791 N N . PRO A 1 95 ? -8.375 7.283 5.259 1.00 93.12 95 PRO A N 1
ATOM 792 C CA . PRO A 1 95 ? -7.081 7.135 5.916 1.00 93.12 95 P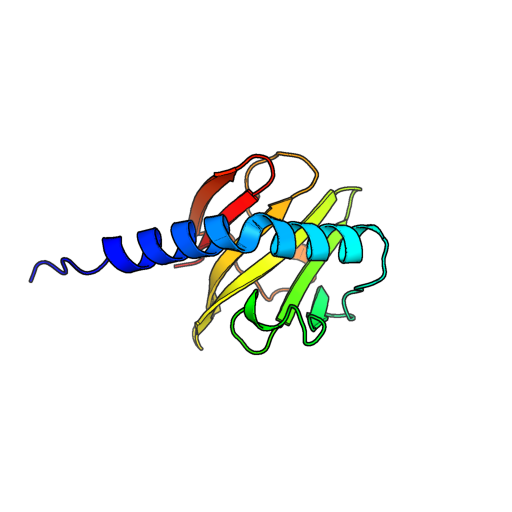RO A CA 1
ATOM 793 C C . PRO A 1 95 ? -7.049 7.913 7.233 1.00 93.12 95 PRO A C 1
ATOM 795 O O . PRO A 1 95 ? -7.441 9.081 7.293 1.00 93.12 95 PRO A O 1
ATOM 798 N N . GLN A 1 96 ? -6.618 7.252 8.301 1.00 89.81 96 GLN A N 1
ATOM 799 C CA . GLN A 1 96 ? -6.526 7.837 9.633 1.00 89.81 96 GLN A CA 1
ATOM 800 C C . GLN A 1 96 ? -5.088 8.245 9.912 1.00 89.81 96 GLN A C 1
ATOM 802 O O . GLN A 1 96 ? -4.152 7.600 9.442 1.00 89.81 96 GLN A O 1
ATOM 807 N N . LYS A 1 97 ? -4.919 9.301 10.713 1.00 78.62 97 LYS A N 1
ATOM 808 C CA . LYS A 1 97 ? -3.608 9.867 11.051 1.00 78.62 97 LYS A CA 1
ATOM 809 C C . LYS A 1 97 ? -2.615 8.797 11.533 1.00 78.62 97 LYS A C 1
ATOM 811 O O . LYS A 1 97 ? -1.480 8.793 11.084 1.00 78.62 97 LYS A O 1
ATOM 816 N N . ASN A 1 98 ? -3.099 7.869 12.359 1.00 76.06 98 ASN A N 1
ATOM 817 C CA . ASN A 1 98 ? -2.285 6.862 13.034 1.00 76.06 98 ASN A CA 1
ATOM 818 C C . ASN A 1 98 ? -2.215 5.522 12.279 1.00 76.06 98 ASN A C 1
ATOM 820 O O . ASN A 1 98 ? -1.785 4.520 12.852 1.00 76.06 98 ASN A O 1
ATOM 824 N N . ASP A 1 99 ? -2.667 5.458 11.023 1.00 82.75 99 ASP A N 1
ATOM 825 C CA . ASP A 1 99 ? -2.486 4.243 10.229 1.00 82.75 99 ASP A CA 1
ATOM 826 C C . ASP A 1 99 ? -0.991 3.947 10.096 1.00 82.75 99 ASP A C 1
ATOM 828 O O . ASP A 1 99 ? -0.232 4.784 9.619 1.00 82.75 99 ASP A O 1
ATOM 832 N N . PHE A 1 100 ? -0.572 2.760 10.541 1.00 78.38 100 PHE A N 1
ATOM 833 C CA . PHE A 1 100 ? 0.825 2.307 10.615 1.00 78.38 100 PHE A CA 1
ATOM 834 C C . PHE A 1 100 ? 1.748 3.081 11.584 1.00 78.38 100 PHE A C 1
ATOM 836 O O . PHE A 1 100 ? 2.795 2.542 11.950 1.00 78.38 100 PHE A O 1
ATOM 843 N N . GLU A 1 101 ? 1.382 4.276 12.057 1.00 68.44 101 GLU A N 1
ATOM 844 C CA . GLU A 1 101 ? 2.221 5.116 12.932 1.00 68.44 101 GLU A CA 1
ATOM 845 C C . GLU A 1 101 ? 2.463 4.466 14.306 1.00 68.44 101 GLU A C 1
ATOM 847 O O . GLU A 1 101 ? 3.611 4.299 14.714 1.00 68.44 101 GLU A O 1
ATOM 852 N N . GLU A 1 102 ? 1.406 3.996 14.984 1.00 58.91 102 GLU A N 1
ATOM 853 C CA . GLU A 1 102 ? 1.494 3.488 16.369 1.00 58.91 102 GLU A CA 1
ATOM 854 C C . GLU A 1 102 ? 2.310 2.196 16.529 1.00 58.91 102 GLU A C 1
ATOM 856 O O . GLU A 1 102 ? 2.704 1.851 17.642 1.00 58.91 102 GLU A O 1
ATOM 861 N N . ARG A 1 103 ? 2.557 1.460 15.439 1.00 58.31 103 ARG A N 1
ATOM 862 C CA . ARG A 1 103 ? 3.196 0.134 15.493 1.00 58.31 103 ARG A CA 1
ATOM 863 C C . ARG A 1 103 ? 4.525 0.045 14.765 1.00 58.31 103 ARG A C 1
ATOM 865 O O . ARG A 1 103 ? 5.351 -0.780 15.136 1.00 58.31 103 ARG A O 1
ATOM 872 N N . THR A 1 104 ? 4.745 0.878 13.751 1.00 61.31 104 THR A N 1
ATOM 873 C CA . THR A 1 104 ? 5.928 0.743 12.888 1.00 61.31 104 THR A CA 1
ATOM 874 C C . THR A 1 104 ? 6.957 1.843 13.104 1.00 61.31 104 THR A C 1
ATOM 876 O O . THR A 1 104 ? 8.122 1.631 12.784 1.00 61.31 104 THR A O 1
ATOM 879 N N . ASN A 1 105 ? 6.558 3.023 13.608 1.00 63.22 105 ASN A N 1
ATOM 880 C CA . ASN A 1 105 ? 7.372 4.250 13.579 1.00 63.22 105 ASN A CA 1
ATOM 881 C C . ASN A 1 105 ? 7.967 4.575 12.184 1.00 63.22 105 ASN A C 1
ATOM 883 O O . ASN A 1 105 ? 8.916 5.354 12.093 1.00 63.22 105 ASN A O 1
ATOM 887 N N . ARG A 1 106 ? 7.459 3.971 11.093 1.00 64.62 106 ARG A N 1
ATOM 888 C CA . ARG A 1 106 ? 8.046 4.072 9.742 1.00 64.62 106 ARG A CA 1
ATOM 889 C C . ARG A 1 106 ? 7.266 4.954 8.786 1.00 64.62 106 ARG A C 1
ATOM 891 O O . ARG A 1 106 ? 7.875 5.537 7.896 1.00 64.62 106 ARG A O 1
ATOM 898 N N . LEU A 1 107 ? 5.948 5.035 8.942 1.00 68.44 107 LEU A N 1
ATOM 899 C CA . LEU A 1 107 ? 5.131 5.986 8.198 1.00 68.44 107 LEU A CA 1
ATOM 900 C C . LEU A 1 107 ? 4.702 7.098 9.144 1.00 68.44 107 LEU A C 1
ATOM 902 O O . LEU A 1 107 ? 4.047 6.849 10.155 1.00 68.44 107 LEU A O 1
ATOM 906 N N . ARG A 1 108 ? 5.088 8.326 8.804 1.00 72.00 108 ARG A N 1
ATOM 907 C CA . ARG A 1 108 ? 4.484 9.528 9.377 1.00 72.00 108 ARG A CA 1
ATOM 908 C C . ARG A 1 108 ? 3.042 9.650 8.885 1.00 72.00 108 ARG A C 1
ATOM 910 O O . ARG A 1 108 ? 2.684 9.092 7.850 1.00 72.00 108 ARG A O 1
ATOM 917 N N . SER A 1 109 ? 2.215 10.395 9.607 1.00 80.31 109 SER A N 1
ATOM 918 C CA . SER A 1 109 ? 0.808 10.553 9.244 1.00 80.31 109 SER A CA 1
ATOM 919 C C . SER A 1 109 ? 0.614 11.104 7.824 1.00 80.31 109 SER A C 1
ATOM 921 O O . SER A 1 109 ? 1.395 11.929 7.356 1.00 80.31 109 SER A O 1
ATOM 923 N N . TRP A 1 110 ? -0.462 10.713 7.142 1.00 86.12 110 TRP A N 1
ATOM 924 C CA . TRP A 1 110 ? -0.776 11.214 5.798 1.00 86.12 110 TRP A CA 1
ATOM 925 C C . TRP A 1 110 ? -0.943 12.744 5.782 1.00 86.12 110 TRP A C 1
ATOM 927 O O . TRP A 1 110 ? -1.730 13.289 6.558 1.00 86.12 110 TRP A O 1
ATOM 937 N N . SER A 1 111 ? -0.254 13.425 4.866 1.00 86.19 111 SER A N 1
ATOM 938 C CA . SER A 1 111 ? -0.392 14.870 4.620 1.00 86.19 111 SER A CA 1
ATOM 939 C C . SER A 1 111 ? -1.562 15.160 3.678 1.00 86.19 111 SER A C 1
ATOM 941 O O . SER A 1 111 ? -2.256 16.168 3.817 1.00 86.19 111 SER A O 1
ATOM 943 N N . TRP A 1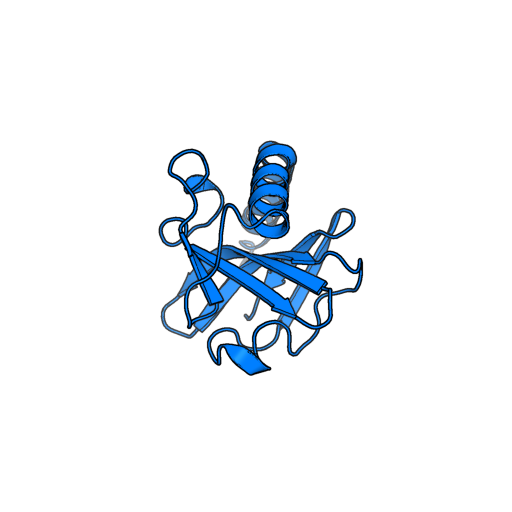 112 ? -1.823 14.248 2.738 1.00 88.00 112 TRP A N 1
ATOM 944 C CA . TRP A 1 112 ? -2.939 14.336 1.802 1.00 88.00 112 TRP A CA 1
ATOM 945 C C . TRP A 1 112 ? -3.393 12.945 1.342 1.00 88.00 112 TRP A C 1
ATOM 947 O O . TRP A 1 112 ? -2.592 12.010 1.257 1.00 88.00 112 TRP A O 1
ATOM 957 N N . PHE A 1 113 ? -4.683 12.806 1.025 1.00 92.50 113 PHE A N 1
ATOM 958 C CA . PHE A 1 113 ? -5.217 11.605 0.393 1.00 92.50 113 PHE A CA 1
ATOM 959 C C . PHE A 1 113 ? -6.380 11.900 -0.559 1.00 92.50 113 PHE A C 1
ATOM 961 O O . PHE A 1 113 ? -7.123 12.868 -0.396 1.00 92.50 113 PHE A O 1
ATOM 968 N N . GLU A 1 114 ? -6.583 11.001 -1.518 1.00 93.31 114 GLU A N 1
ATOM 969 C CA . GLU A 1 114 ? -7.736 10.988 -2.415 1.00 93.31 114 GLU A CA 1
ATOM 970 C C . GLU A 1 114 ? -8.319 9.580 -2.510 1.00 93.31 114 GLU A C 1
ATOM 972 O O . GLU A 1 114 ? -7.594 8.599 -2.672 1.00 93.31 114 GLU A O 1
ATOM 977 N N . GLN A 1 115 ? -9.646 9.471 -2.458 1.00 95.38 115 GLN A N 1
ATOM 978 C CA . GLN A 1 115 ? -10.315 8.198 -2.690 1.00 95.38 115 GLN A CA 1
ATOM 979 C C . GLN A 1 115 ? -10.287 7.839 -4.179 1.00 95.38 115 GLN A C 1
ATOM 981 O O . GLN A 1 115 ? -10.820 8.561 -5.020 1.00 95.38 115 GLN A O 1
ATOM 986 N N . LEU A 1 116 ? -9.701 6.688 -4.503 1.00 94.69 116 LEU A N 1
ATOM 987 C CA . LEU A 1 116 ? -9.664 6.165 -5.867 1.00 94.69 116 LEU A CA 1
ATOM 988 C C . LEU A 1 116 ? -10.916 5.342 -6.178 1.00 94.69 116 LEU A C 1
ATOM 990 O O . LEU A 1 116 ? -11.451 5.431 -7.285 1.00 94.69 116 LEU A O 1
ATOM 994 N N . ARG A 1 117 ? -11.350 4.523 -5.209 1.00 94.88 117 ARG A N 1
ATOM 995 C CA . ARG A 1 117 ? -12.490 3.593 -5.265 1.00 94.88 117 ARG A CA 1
ATOM 996 C C . ARG A 1 117 ? -12.958 3.232 -3.843 1.00 94.88 117 ARG A C 1
ATOM 998 O O . ARG A 1 117 ? -12.270 3.572 -2.880 1.00 94.88 117 ARG A O 1
ATOM 1005 N N . PRO A 1 118 ? -14.098 2.530 -3.680 1.00 95.81 118 PRO A N 1
ATOM 1006 C CA . PRO A 1 118 ? -14.426 1.869 -2.418 1.00 95.81 118 PRO A CA 1
ATOM 1007 C C . PRO A 1 118 ? -13.215 1.147 -1.821 1.00 95.81 118 PRO A C 1
ATOM 1009 O O . PRO A 1 118 ? -12.562 0.406 -2.550 1.00 95.81 118 PRO A O 1
ATOM 1012 N N . TYR A 1 119 ? -12.921 1.382 -0.536 1.00 97.25 119 TYR A N 1
ATOM 1013 C CA . TYR A 1 119 ? -11.790 0.801 0.213 1.00 97.25 119 TYR A CA 1
ATOM 1014 C C . TYR A 1 119 ? -10.376 1.233 -0.216 1.00 97.25 119 TYR A C 1
ATOM 1016 O O . TYR A 1 119 ? -9.416 0.883 0.464 1.00 97.25 119 TYR A O 1
ATOM 1024 N N . TRP A 1 120 ? -10.230 1.997 -1.304 1.00 97.75 120 TRP A N 1
ATOM 1025 C CA . TRP A 1 120 ? -8.937 2.313 -1.910 1.00 97.75 120 TRP A CA 1
ATOM 1026 C C . TRP A 1 120 ? -8.674 3.815 -1.980 1.00 97.75 120 TRP A C 1
ATOM 1028 O O . TRP A 1 120 ? -9.438 4.577 -2.583 1.00 97.75 120 TRP A O 1
ATOM 1038 N N . TYR A 1 121 ? -7.526 4.219 -1.448 1.00 96.06 121 TYR A N 1
ATOM 1039 C CA . TYR A 1 121 ? -7.085 5.606 -1.366 1.00 96.06 121 TYR A CA 1
ATOM 1040 C C . TYR A 1 121 ? -5.671 5.748 -1.925 1.00 96.06 121 TYR A C 1
ATOM 1042 O O . TYR A 1 121 ? -4.852 4.842 -1.803 1.00 96.06 121 TYR A O 1
ATOM 1050 N N . PHE A 1 122 ? -5.366 6.889 -2.529 1.00 94.62 122 PHE A N 1
ATOM 1051 C CA . PHE A 1 122 ? -3.991 7.308 -2.775 1.00 94.62 122 PHE A CA 1
ATOM 1052 C C . PHE A 1 122 ? -3.578 8.245 -1.647 1.00 94.62 122 PHE A C 1
ATOM 1054 O O . PHE A 1 122 ? -4.297 9.207 -1.391 1.00 94.62 122 PHE A O 1
ATOM 1061 N N . CYS A 1 123 ? -2.460 7.971 -0.979 1.00 92.44 123 CYS A N 1
ATOM 1062 C CA . CYS A 1 123 ? -2.001 8.738 0.180 1.00 92.44 123 CYS A CA 1
ATOM 1063 C C . CYS A 1 123 ? -0.572 9.243 -0.037 1.00 92.44 123 CYS A C 1
ATOM 1065 O O . CYS A 1 123 ? 0.240 8.547 -0.651 1.00 92.44 123 CYS A O 1
ATOM 1067 N N . THR A 1 124 ? -0.264 10.430 0.485 1.00 89.88 124 THR A N 1
ATOM 1068 C CA . THR A 1 124 ? 1.070 11.050 0.450 1.00 89.88 124 THR A CA 1
ATOM 1069 C C . THR A 1 124 ? 1.460 11.581 1.827 1.00 89.88 124 THR A C 1
ATOM 1071 O O . THR A 1 124 ? 0.588 11.964 2.611 1.00 89.88 124 THR A O 1
ATOM 1074 N N . ASN A 1 125 ? 2.762 11.648 2.107 1.00 85.06 125 ASN A N 1
ATOM 1075 C CA . ASN A 1 125 ? 3.315 12.282 3.313 1.00 85.06 125 ASN A CA 1
ATOM 1076 C C . ASN A 1 125 ? 4.043 13.622 3.055 1.00 85.06 125 ASN A C 1
ATOM 1078 O O . ASN A 1 125 ? 4.429 14.293 4.004 1.00 85.06 125 ASN A O 1
ATOM 1082 N N . VAL A 1 126 ? 4.123 14.055 1.795 1.00 69.94 126 VAL A N 1
ATOM 1083 C CA . VAL A 1 126 ? 4.727 15.337 1.373 1.00 69.94 126 VAL A CA 1
ATOM 1084 C C . VAL A 1 126 ? 3.843 16.541 1.694 1.00 69.94 126 VAL A C 1
ATOM 1086 O O . VAL A 1 126 ? 2.604 16.391 1.553 1.00 69.94 126 VAL A O 1
#

Foldseek 3Di:
DDCPPPPPVVVVQLVVCVVCVVVVVVVVVCVVVVVWAADQLQKTADDPVNLVQAPPRRIWGWDCPPNKTKIWGWPDADPVLKTKTKIFIPVQDDQDQCVSCVRNVRHGGFPDWDASDRRIIITTPD

pLDDT: mean 87.35, std 13.41, range [39.28, 98.44]

Secondary structure (DSSP, 8-state):
-----SHHHHHHHHHHHHHTHHHHHHHHHHHHHTSS---TTSEEEPPTTTGGGSTTTSEEEEEEETTEEEEEEEEEE-TTS-EEEEEEETT-PPPPTTTTHHHHS-SPPPSEEEEEETTEEEEE--

Sequence (126 aa):
MIILGIPLHQWWNKFFFRLNNHTFQAVVVMVESGEIQPDENHIAQLPPPYEYLSRCGGEIMIDQSNGITRVFFYTYRDMFDDFAGYLYRSDFNPPQKNDFEERTNRLRSWSWFEQLRPYWYFCTNV

Radius of gyration: 14.1 Å; chains: 1; bounding box: 30×47×32 Å